Protein AF-A0A497I305-F1 (afdb_monomer_lite)

Structure (mmCIF, N/CA/C/O backbone):
data_AF-A0A497I305-F1
#
_entry.id   AF-A0A497I305-F1
#
loop_
_atom_site.group_PDB
_atom_site.id
_atom_site.type_symbol
_atom_site.label_atom_id
_atom_site.label_alt_id
_atom_site.label_comp_id
_atom_site.label_asym_id
_atom_site.label_entity_id
_atom_site.label_seq_id
_atom_site.pdbx_PDB_ins_code
_atom_site.Cartn_x
_atom_site.Cartn_y
_atom_site.Cartn_z
_atom_site.occupancy
_atom_site.B_iso_or_equiv
_atom_site.auth_seq_id
_atom_site.auth_comp_id
_atom_site.auth_asym_id
_atom_site.auth_atom_id
_atom_site.pdbx_PDB_model_num
ATOM 1 N N . MET A 1 1 ? -11.627 3.753 22.535 1.00 64.56 1 MET A N 1
ATOM 2 C CA . MET A 1 1 ? -11.350 3.552 21.096 1.00 64.56 1 MET A CA 1
ATOM 3 C C . MET A 1 1 ? -10.311 2.459 20.983 1.00 64.56 1 MET A C 1
ATOM 5 O O . MET A 1 1 ? -9.429 2.432 21.831 1.00 64.56 1 MET A O 1
ATOM 9 N N . GLU A 1 2 ? -10.414 1.592 19.977 1.00 87.62 2 GLU A N 1
ATOM 10 C CA . GLU A 1 2 ? -9.388 0.586 19.677 1.00 87.62 2 GLU A CA 1
ATOM 11 C C . GLU A 1 2 ? -7.987 1.214 19.601 1.00 87.62 2 GLU A C 1
ATOM 13 O O . GLU A 1 2 ? -7.831 2.314 19.058 1.00 87.62 2 GLU A O 1
ATOM 18 N N . ALA A 1 3 ? -6.970 0.520 20.121 1.00 90.44 3 ALA A N 1
ATOM 19 C CA . ALA A 1 3 ? -5.603 1.041 20.222 1.00 90.44 3 ALA A CA 1
ATOM 20 C C . ALA A 1 3 ? -5.035 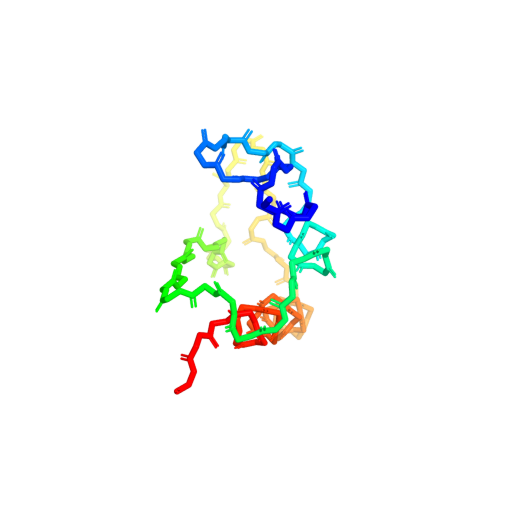1.488 18.858 1.00 90.44 3 ALA A C 1
ATOM 22 O O . ALA A 1 3 ? -4.436 2.561 18.752 1.00 90.44 3 ALA A O 1
ATOM 23 N N . TRP A 1 4 ? -5.304 0.727 17.791 1.00 94.00 4 TRP A N 1
ATOM 24 C CA . TRP A 1 4 ? -4.873 1.064 16.430 1.00 94.00 4 TRP A CA 1
ATOM 25 C C . TRP A 1 4 ? -5.532 2.353 15.906 1.00 94.00 4 TRP A C 1
ATOM 27 O O . TRP A 1 4 ? -4.867 3.175 15.279 1.00 94.00 4 TRP A O 1
ATOM 37 N N . LYS A 1 5 ? -6.814 2.604 16.225 1.00 94.62 5 LYS A N 1
ATOM 38 C CA . LYS A 1 5 ? -7.503 3.844 15.823 1.00 94.62 5 LYS A CA 1
ATOM 39 C C . LYS A 1 5 ? -6.885 5.056 16.502 1.00 94.62 5 LYS A C 1
ATOM 41 O O . LYS A 1 5 ? -6.694 6.078 15.858 1.00 94.62 5 LYS A O 1
ATOM 46 N N . GLN A 1 6 ? -6.516 4.955 17.777 1.00 94.62 6 GLN A N 1
ATOM 47 C CA . GLN A 1 6 ? -5.821 6.055 18.452 1.00 94.62 6 GLN A CA 1
ATOM 48 C C . GLN A 1 6 ? -4.444 6.336 17.826 1.00 94.62 6 GLN A C 1
ATOM 50 O O . GLN A 1 6 ? -4.002 7.491 17.768 1.00 94.62 6 GLN A O 1
ATOM 55 N N . LYS A 1 7 ? -3.776 5.291 17.325 1.00 94.81 7 LYS A N 1
ATOM 56 C CA . LYS A 1 7 ? -2.488 5.409 16.640 1.00 94.81 7 LYS A CA 1
ATOM 57 C C . LYS A 1 7 ? -2.615 6.044 15.250 1.00 94.81 7 LYS A C 1
ATOM 59 O O . LYS A 1 7 ? -1.800 6.916 14.958 1.00 94.81 7 LYS A O 1
ATOM 64 N N . TYR A 1 8 ? -3.635 5.695 14.458 1.00 96.25 8 TYR A N 1
ATOM 65 C CA . TYR A 1 8 ? -3.676 5.995 13.015 1.00 96.25 8 TYR A CA 1
ATOM 66 C C . TYR A 1 8 ? -4.835 6.875 12.518 1.00 96.25 8 TYR A C 1
ATOM 68 O O . TYR A 1 8 ? -4.718 7.478 11.454 1.00 96.25 8 TYR A O 1
ATOM 76 N N . LEU A 1 9 ? -5.948 6.987 13.248 1.00 95.94 9 LEU A N 1
ATOM 77 C CA . LEU A 1 9 ? -7.108 7.757 12.786 1.00 95.94 9 LEU A CA 1
ATOM 78 C C . LEU A 1 9 ? -6.767 9.251 12.663 1.00 95.94 9 LEU A C 1
ATOM 80 O O . LEU A 1 9 ? -6.214 9.837 13.595 1.00 95.94 9 LEU A O 1
ATOM 84 N N . ASN A 1 10 ? -7.148 9.864 11.535 1.00 96.94 10 ASN A N 1
ATOM 85 C CA . ASN A 1 10 ? -6.919 11.281 11.215 1.00 96.94 10 ASN A CA 1
ATOM 86 C C . ASN A 1 10 ? -5.442 11.709 11.296 1.00 96.94 10 ASN A C 1
ATOM 88 O O . ASN A 1 10 ? -5.135 12.831 11.703 1.00 96.94 10 ASN A O 1
ATOM 92 N N . LYS A 1 11 ? -4.520 10.812 10.939 1.00 96.44 11 LYS A N 1
ATOM 93 C CA . LYS A 1 11 ? -3.077 11.058 10.982 1.00 96.44 11 LYS A CA 1
ATOM 94 C C . LYS A 1 11 ? -2.420 10.701 9.658 1.00 96.44 11 LYS A C 1
ATOM 96 O O . LYS A 1 11 ? -2.822 9.756 8.989 1.00 96.44 11 LYS A O 1
ATOM 101 N N . ILE A 1 12 ? -1.366 11.441 9.328 1.00 97.12 12 ILE A N 1
ATOM 102 C CA . ILE A 1 12 ? -0.403 11.058 8.295 1.00 97.12 12 ILE A CA 1
ATOM 103 C C . ILE A 1 12 ? 0.695 10.264 8.994 1.00 97.12 12 ILE A C 1
ATOM 105 O O . ILE A 1 12 ? 1.248 10.716 9.997 1.00 97.12 12 ILE A O 1
ATOM 109 N N . VAL A 1 13 ? 0.988 9.075 8.480 1.00 96.44 13 VAL A N 1
ATOM 110 C CA . VAL A 1 13 ? 1.967 8.158 9.064 1.00 96.44 13 VAL A CA 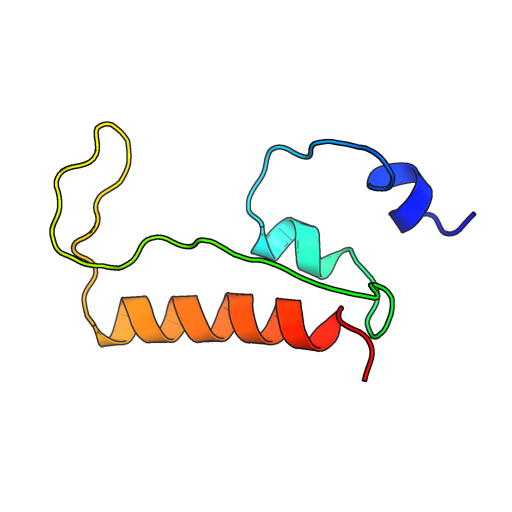1
ATOM 111 C C . VAL A 1 13 ? 3.129 8.028 8.091 1.00 96.44 13 VAL A C 1
ATOM 113 O O . VAL A 1 13 ? 2.932 7.629 6.948 1.00 96.44 13 VAL A O 1
ATOM 116 N N . GLN A 1 14 ? 4.333 8.381 8.534 1.00 96.88 14 GLN A N 1
ATOM 117 C CA . GLN A 1 14 ? 5.558 8.158 7.770 1.00 96.88 14 GLN A CA 1
ATOM 118 C C . GLN A 1 14 ? 6.125 6.778 8.123 1.00 96.88 14 GLN A C 1
ATOM 120 O O . GLN A 1 14 ? 6.433 6.525 9.286 1.00 96.88 14 GLN A O 1
ATOM 125 N N . GLY A 1 15 ? 6.299 5.912 7.127 1.00 95.44 15 GLY A N 1
ATOM 126 C CA . GLY A 1 15 ? 6.902 4.590 7.294 1.00 95.44 15 GLY A CA 1
ATOM 127 C C . GLY A 1 15 ? 6.631 3.679 6.101 1.00 95.44 15 GLY A C 1
ATOM 128 O O . GLY A 1 15 ? 6.018 4.102 5.119 1.00 95.44 15 GLY A O 1
ATOM 129 N N . ASP A 1 16 ? 7.088 2.433 6.198 1.00 95.81 16 ASP A N 1
ATOM 130 C CA . ASP A 1 16 ? 6.761 1.389 5.230 1.00 95.81 16 ASP A CA 1
ATOM 131 C C . ASP A 1 16 ? 5.281 0.990 5.370 1.00 95.81 16 ASP A C 1
ATOM 133 O O . ASP A 1 16 ? 4.796 0.691 6.466 1.00 95.81 16 ASP A O 1
ATOM 137 N N . CYS A 1 17 ? 4.537 1.010 4.262 1.00 96.06 17 CYS A N 1
ATOM 138 C CA . CYS A 1 17 ? 3.103 0.748 4.303 1.00 96.06 17 CYS A CA 1
ATOM 139 C C . CYS A 1 17 ? 2.767 -0.702 4.681 1.00 96.06 17 CYS A C 1
ATOM 141 O O . CYS A 1 17 ? 1.739 -0.914 5.318 1.00 96.06 17 CYS A O 1
ATOM 143 N N . LEU A 1 18 ? 3.606 -1.689 4.352 1.00 96.81 18 LEU A N 1
ATOM 144 C CA . LEU A 1 18 ? 3.396 -3.087 4.737 1.00 96.81 18 LEU A CA 1
ATOM 145 C C . LEU A 1 18 ? 3.550 -3.264 6.243 1.00 96.81 18 LEU A C 1
ATOM 147 O O . LEU A 1 18 ? 2.731 -3.938 6.866 1.00 96.81 18 LEU A O 1
ATOM 151 N N . GLU A 1 19 ? 4.572 -2.647 6.836 1.00 97.50 19 GLU A N 1
ATOM 152 C CA . GLU A 1 19 ? 4.772 -2.685 8.288 1.00 97.50 19 GLU A CA 1
ATOM 153 C C . GLU A 1 19 ? 3.592 -2.043 9.020 1.00 97.50 19 GLU A C 1
ATOM 155 O O . GLU A 1 19 ? 3.046 -2.636 9.949 1.00 97.50 19 GLU A O 1
ATOM 160 N N . ILE A 1 20 ? 3.141 -0.877 8.550 1.00 97.19 20 ILE A N 1
ATOM 161 C CA . ILE A 1 20 ? 2.010 -0.156 9.143 1.00 97.19 20 ILE A CA 1
ATOM 162 C C . ILE A 1 20 ? 0.700 -0.933 8.972 1.00 97.19 20 ILE A C 1
ATOM 164 O O . ILE A 1 20 ? -0.059 -1.063 9.933 1.00 97.19 20 ILE A O 1
ATOM 168 N N . MET A 1 21 ? 0.410 -1.455 7.774 1.00 97.19 21 MET A N 1
ATOM 169 C CA . MET A 1 21 ? -0.839 -2.181 7.516 1.00 97.19 21 MET A CA 1
ATOM 170 C C . MET A 1 21 ? -0.962 -3.429 8.392 1.00 97.19 21 MET A C 1
ATOM 172 O O . MET A 1 21 ? -2.058 -3.699 8.879 1.00 97.19 21 MET A O 1
ATOM 176 N N . ARG A 1 22 ? 0.140 -4.137 8.683 1.00 96.94 22 ARG A N 1
ATOM 177 C CA . ARG A 1 22 ? 0.158 -5.305 9.589 1.00 96.94 22 ARG A CA 1
ATOM 178 C C . ARG A 1 22 ? -0.295 -4.991 11.019 1.00 96.94 22 ARG A C 1
ATOM 180 O O . ARG A 1 22 ? -0.729 -5.895 11.726 1.00 96.94 22 ARG A O 1
ATOM 187 N N . GLU A 1 23 ? -0.225 -3.732 11.449 1.00 96.75 23 GLU A N 1
ATOM 188 C CA . GLU A 1 23 ? -0.720 -3.290 12.760 1.00 96.75 23 GLU A CA 1
ATOM 189 C C . GLU A 1 23 ? -2.222 -2.945 12.765 1.00 96.75 23 GLU A C 1
ATOM 191 O O . GLU A 1 23 ? -2.818 -2.742 13.828 1.00 96.75 23 GLU A O 1
ATOM 196 N N . ILE A 1 24 ? -2.844 -2.850 11.587 1.00 97.00 24 ILE A N 1
ATOM 197 C CA . ILE A 1 24 ? -4.267 -2.546 11.418 1.00 97.00 24 ILE A CA 1
ATOM 198 C C . ILE A 1 24 ? -5.056 -3.867 11.390 1.00 97.00 24 ILE A C 1
ATOM 200 O O . ILE A 1 24 ? -4.691 -4.773 10.634 1.00 97.00 24 ILE A O 1
ATOM 204 N N . PRO A 1 25 ? -6.141 -4.014 12.176 1.00 97.31 25 PRO A N 1
ATOM 205 C CA . PRO A 1 25 ? -6.968 -5.220 12.157 1.00 97.31 25 PRO A CA 1
ATOM 206 C C . PRO A 1 25 ? -7.595 -5.496 10.790 1.00 97.31 25 PRO A C 1
ATOM 208 O O . PRO A 1 25 ? -7.805 -4.582 9.992 1.00 97.31 25 PRO A O 1
ATOM 211 N N . GLU A 1 26 ? -7.916 -6.760 10.531 1.00 98.00 26 GLU A N 1
ATOM 212 C CA . GLU A 1 26 ? -8.697 -7.135 9.349 1.00 98.00 26 GLU A CA 1
ATOM 213 C C . GLU A 1 26 ? -10.106 -6.516 9.373 1.00 98.00 26 GLU A C 1
ATOM 215 O O . GLU A 1 26 ? -10.595 -6.149 10.446 1.00 98.00 26 GLU A O 1
ATOM 220 N N . ASP A 1 27 ? -10.739 -6.379 8.203 1.00 97.44 27 ASP A N 1
ATOM 221 C CA . ASP A 1 27 ? -12.151 -5.965 8.064 1.00 97.44 27 ASP A CA 1
ATOM 222 C C . ASP A 1 27 ? -12.500 -4.652 8.817 1.00 97.44 27 ASP A C 1
ATOM 224 O O . ASP A 1 27 ? -13.583 -4.447 9.381 1.00 97.44 27 ASP A O 1
ATOM 228 N N . SER A 1 28 ? -11.539 -3.727 8.885 1.00 97.00 28 SER A N 1
ATOM 229 C CA . SER A 1 28 ? -11.591 -2.578 9.798 1.00 97.00 28 SER A CA 1
ATOM 230 C C . SER A 1 28 ? -11.654 -1.220 9.102 1.00 97.00 28 SER A C 1
ATOM 232 O O . SER A 1 28 ? -12.021 -0.225 9.743 1.00 97.00 28 SER A O 1
ATOM 234 N N . VAL A 1 29 ? -11.341 -1.183 7.805 1.00 96.50 29 VAL A N 1
ATOM 235 C CA . VAL A 1 29 ? -11.327 0.008 6.953 1.00 96.50 29 VAL A CA 1
ATOM 236 C C . VAL A 1 29 ? -12.388 -0.130 5.863 1.00 96.50 29 VAL A C 1
ATOM 238 O O . VAL A 1 29 ? -12.439 -1.131 5.159 1.00 96.50 29 VAL A O 1
ATOM 241 N N . ASP A 1 30 ? -13.231 0.887 5.697 1.00 97.56 30 ASP A N 1
ATOM 242 C CA . ASP A 1 30 ? -14.333 0.854 4.722 1.00 97.56 30 ASP A CA 1
ATOM 243 C C . ASP A 1 30 ? -13.858 0.952 3.262 1.00 97.56 30 ASP A C 1
ATOM 245 O O . ASP A 1 30 ? -14.502 0.427 2.360 1.00 97.56 30 ASP A O 1
ATOM 249 N N . MET A 1 31 ? -12.738 1.636 3.016 1.00 96.56 31 MET A N 1
ATOM 250 C CA . MET A 1 31 ? -12.170 1.818 1.682 1.00 96.56 31 MET A CA 1
ATOM 251 C C . MET A 1 31 ? -10.656 1.997 1.762 1.00 96.56 31 MET A C 1
ATOM 253 O O . MET A 1 31 ? -10.156 2.787 2.564 1.00 96.56 31 MET A O 1
ATOM 257 N N . THR A 1 32 ? -9.931 1.317 0.880 1.00 96.69 32 THR A N 1
ATOM 258 C CA . THR A 1 32 ? -8.496 1.520 0.672 1.00 96.69 32 THR A CA 1
ATOM 259 C C . THR A 1 32 ? -8.232 2.085 -0.724 1.00 96.69 32 THR A C 1
ATOM 261 O O . THR A 1 32 ? -8.984 1.851 -1.669 1.00 96.69 32 THR A O 1
ATOM 264 N N . PHE A 1 33 ? -7.171 2.880 -0.851 1.00 96.19 33 PHE A N 1
ATOM 265 C CA . PHE A 1 33 ? -6.720 3.470 -2.111 1.00 96.19 33 PHE A CA 1
ATOM 266 C C . PHE A 1 33 ? -5.193 3.432 -2.152 1.00 96.19 33 PHE A C 1
ATOM 268 O O . PHE A 1 33 ? -4.548 3.692 -1.136 1.00 96.19 33 PHE A O 1
ATOM 275 N N . ALA A 1 34 ? -4.624 3.118 -3.315 1.00 95.75 34 ALA A N 1
ATOM 276 C CA . ALA A 1 34 ? -3.183 3.082 -3.518 1.00 95.75 34 ALA A CA 1
ATOM 277 C C . ALA A 1 34 ? -2.807 3.608 -4.908 1.00 95.75 34 ALA A C 1
ATOM 279 O O . ALA A 1 34 ? -3.479 3.314 -5.894 1.00 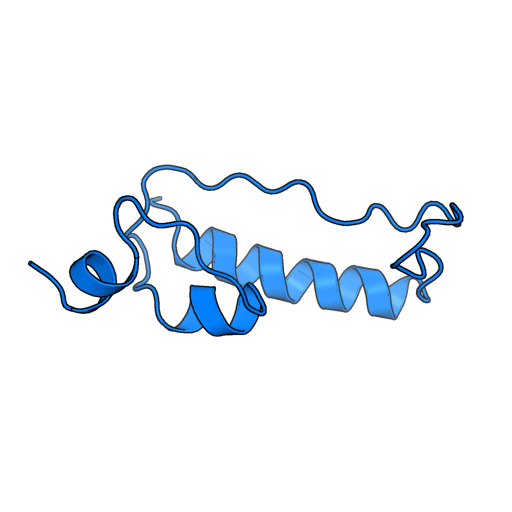95.75 34 ALA A O 1
ATOM 280 N N . ASP A 1 35 ? -1.695 4.340 -4.958 1.00 93.81 35 ASP A N 1
ATOM 281 C CA . ASP A 1 35 ? -1.007 4.799 -6.169 1.00 93.81 35 ASP A CA 1
ATOM 282 C C . ASP A 1 35 ? 0.469 4.354 -6.073 1.00 93.81 35 ASP A C 1
ATOM 284 O O . ASP A 1 35 ? 1.332 5.137 -5.666 1.00 93.81 35 ASP A O 1
ATOM 288 N N . PRO A 1 36 ? 0.761 3.051 -6.270 1.00 91.75 36 PRO A N 1
ATOM 289 C CA . PRO A 1 36 ? 2.110 2.510 -6.120 1.00 91.75 36 PRO A CA 1
ATOM 290 C C . PRO A 1 36 ? 3.000 2.882 -7.324 1.00 91.75 36 PRO A C 1
ATOM 292 O O . PRO A 1 36 ? 2.488 3.210 -8.394 1.00 91.75 36 PRO A O 1
ATOM 295 N N . PRO A 1 37 ? 4.337 2.752 -7.218 1.00 89.88 37 PRO A N 1
ATOM 296 C CA . PRO A 1 37 ? 5.222 2.820 -8.379 1.00 89.88 37 PRO A CA 1
ATOM 297 C C . PRO A 1 37 ? 4.806 1.814 -9.458 1.00 89.88 37 PRO A C 1
ATOM 299 O O . PRO A 1 37 ? 4.426 0.682 -9.144 1.00 89.88 37 PRO A O 1
ATOM 302 N N . TYR A 1 38 ? 4.890 2.219 -10.725 1.00 88.88 38 TYR A N 1
ATOM 303 C CA . TYR A 1 38 ? 4.328 1.478 -11.862 1.00 88.88 38 TYR A CA 1
ATOM 304 C C . TYR A 1 38 ? 5.336 0.596 -12.616 1.00 88.88 38 TYR A C 1
ATOM 306 O O . TYR A 1 38 ? 4.946 -0.096 -13.555 1.00 88.88 38 TYR A O 1
ATOM 314 N N . ASN A 1 39 ? 6.614 0.614 -12.235 1.00 89.25 39 ASN A N 1
ATOM 315 C CA . ASN A 1 39 ? 7.704 -0.117 -12.884 1.00 89.25 39 ASN A CA 1
ATOM 316 C C . ASN A 1 39 ? 7.841 0.178 -14.391 1.00 89.25 39 ASN A C 1
ATOM 318 O O . ASN A 1 39 ? 8.008 -0.723 -15.212 1.00 89.25 39 ASN A O 1
ATOM 322 N N . LEU A 1 40 ? 7.738 1.455 -14.772 1.00 86.94 40 LEU A N 1
ATOM 323 C C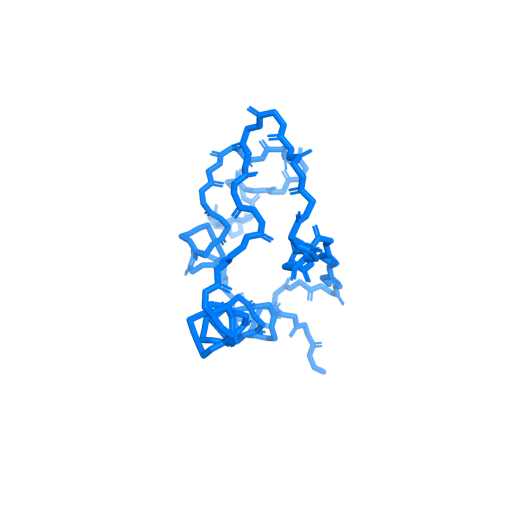A . LEU A 1 40 ? 7.765 1.933 -16.160 1.00 86.94 40 LEU A CA 1
ATOM 324 C C . LEU A 1 40 ? 9.180 2.241 -16.676 1.00 86.94 40 LEU A C 1
ATOM 326 O O . LEU A 1 40 ? 9.326 2.746 -17.791 1.00 86.94 40 LEU A O 1
ATOM 330 N N . GLY A 1 41 ? 10.223 2.012 -15.877 1.00 78.81 41 GLY A N 1
ATOM 331 C CA . GLY A 1 41 ? 11.601 2.372 -16.218 1.00 78.81 41 GLY A CA 1
ATOM 332 C C . GLY A 1 41 ? 11.847 3.882 -16.223 1.00 78.81 41 GLY A C 1
ATOM 333 O O . GLY A 1 41 ? 12.817 4.353 -16.823 1.00 78.81 41 GLY A O 1
ATOM 334 N N . LYS A 1 42 ? 10.961 4.667 -15.596 1.00 80.25 42 LYS A N 1
ATOM 335 C CA . LYS A 1 42 ? 11.107 6.122 -15.515 1.00 80.25 42 LYS A CA 1
ATOM 336 C C . LYS A 1 42 ? 12.139 6.486 -14.454 1.00 80.25 42 LYS A C 1
ATOM 338 O O . LYS A 1 42 ? 12.212 5.882 -13.389 1.00 80.25 42 LYS A O 1
ATOM 343 N N . LYS A 1 43 ? 12.936 7.514 -14.742 1.00 74.31 43 LYS A N 1
ATOM 344 C CA . LYS A 1 43 ? 13.859 8.080 -13.757 1.00 74.31 43 LYS A CA 1
ATOM 345 C C . LYS A 1 43 ? 13.079 8.989 -12.815 1.00 74.31 43 LYS A C 1
ATOM 347 O O . LYS A 1 43 ? 12.612 10.042 -13.241 1.00 74.31 43 LYS A O 1
ATOM 352 N N . TYR A 1 44 ? 12.967 8.580 -11.560 1.00 76.00 44 TYR A N 1
ATOM 353 C CA . TYR A 1 44 ? 12.515 9.432 -10.466 1.00 76.00 44 TYR A CA 1
ATOM 354 C C . TYR A 1 44 ? 13.728 9.890 -9.648 1.00 76.00 44 TYR A C 1
ATOM 356 O O . TYR A 1 44 ? 14.750 9.208 -9.622 1.00 76.00 44 TYR A O 1
ATOM 364 N N . GLU A 1 45 ? 13.629 11.037 -8.973 1.00 73.19 45 GLU A N 1
ATOM 365 C CA . GLU A 1 45 ? 14.745 11.578 -8.173 1.00 73.19 45 GLU A CA 1
ATOM 366 C C . GLU A 1 45 ? 15.093 10.701 -6.959 1.00 73.19 45 GLU A C 1
ATOM 368 O O . GLU A 1 45 ? 16.231 10.702 -6.496 1.00 73.19 45 GLU A O 1
ATOM 373 N N . HIS A 1 46 ? 14.122 9.935 -6.455 1.00 74.81 46 HIS A N 1
ATOM 374 C CA . HIS A 1 46 ? 14.233 9.210 -5.185 1.00 74.81 46 HIS A CA 1
ATOM 375 C C . HIS A 1 46 ? 13.852 7.723 -5.267 1.00 74.81 46 HIS A C 1
ATOM 377 O O . HIS A 1 46 ? 13.855 7.047 -4.241 1.00 74.81 46 HIS A O 1
ATOM 383 N N . TYR A 1 47 ? 13.513 7.203 -6.453 1.00 75.31 47 TYR A N 1
ATOM 384 C CA . TYR A 1 47 ? 13.080 5.812 -6.617 1.00 75.31 47 TYR A CA 1
ATOM 385 C C . TYR A 1 47 ? 13.546 5.208 -7.944 1.00 75.31 47 TYR A C 1
ATOM 387 O O . TYR A 1 47 ? 13.399 5.808 -9.010 1.00 75.31 47 TYR A O 1
ATOM 395 N N . GLU A 1 48 ? 14.077 3.991 -7.869 1.00 77.12 48 GLU A N 1
ATOM 396 C CA . GLU A 1 48 ? 14.441 3.194 -9.037 1.00 77.12 48 GLU A CA 1
ATOM 397 C C . GLU A 1 48 ? 13.238 2.363 -9.496 1.00 77.12 48 GLU A C 1
ATOM 399 O O . GLU A 1 48 ? 12.866 1.364 -8.880 1.00 77.12 48 GLU A O 1
ATOM 404 N N . ASP A 1 49 ? 12.620 2.800 -10.592 1.00 80.38 49 ASP A N 1
ATOM 405 C CA . ASP A 1 49 ? 11.399 2.215 -11.155 1.00 80.38 49 ASP A CA 1
ATOM 406 C C . ASP A 1 49 ? 11.701 1.180 -12.252 1.00 80.38 49 ASP A C 1
ATOM 408 O O . ASP A 1 49 ? 11.126 1.214 -13.338 1.00 80.38 49 ASP A O 1
ATOM 412 N N . ASN A 1 50 ? 12.682 0.311 -12.011 1.00 81.00 50 ASN A N 1
ATOM 413 C CA . ASN A 1 50 ? 13.199 -0.663 -12.981 1.00 81.00 50 ASN A CA 1
ATOM 414 C C . ASN A 1 50 ? 13.412 -2.058 -12.366 1.00 81.00 50 ASN A C 1
ATOM 416 O O . ASN A 1 50 ? 14.325 -2.787 -12.762 1.00 81.00 50 ASN A O 1
ATOM 420 N N . LYS A 1 51 ? 12.578 -2.424 -11.389 1.00 84.12 51 LYS A N 1
ATOM 421 C CA . LYS A 1 51 ? 12.618 -3.737 -10.742 1.00 84.12 51 LYS A CA 1
ATOM 422 C C . LYS A 1 51 ? 12.395 -4.850 -11.760 1.00 84.12 51 LYS A C 1
ATOM 424 O O . LYS A 1 51 ? 11.627 -4.704 -12.716 1.00 84.12 51 LYS A O 1
ATOM 429 N N . GLU A 1 52 ? 13.027 -5.994 -11.517 1.00 92.38 52 GLU A N 1
ATOM 430 C CA . GLU A 1 52 ? 12.741 -7.201 -12.283 1.00 92.38 52 GLU A CA 1
ATOM 431 C C . GLU A 1 52 ? 11.245 -7.547 -12.141 1.00 92.38 52 GLU A C 1
ATOM 433 O O . GLU A 1 52 ? 10.626 -7.325 -11.099 1.00 92.38 52 GLU A O 1
ATOM 438 N N . THR A 1 53 ? 10.620 -8.021 -13.221 1.00 89.81 53 THR A N 1
ATOM 439 C CA . THR A 1 53 ? 9.160 -8.177 -13.295 1.00 89.81 53 THR A CA 1
ATOM 440 C C . THR A 1 53 ? 8.616 -9.118 -12.222 1.00 89.81 53 THR A C 1
ATOM 442 O O . THR A 1 53 ? 7.592 -8.822 -11.606 1.00 89.81 53 THR A O 1
ATOM 445 N N . ARG A 1 54 ? 9.276 -10.253 -11.967 1.00 93.12 54 ARG A N 1
ATOM 446 C CA . ARG A 1 54 ? 8.849 -11.203 -10.933 1.00 93.12 54 ARG A CA 1
ATOM 447 C C . ARG A 1 54 ? 8.997 -10.608 -9.536 1.00 93.12 54 ARG A C 1
ATOM 449 O O . ARG A 1 54 ? 8.108 -10.837 -8.714 1.00 93.12 54 ARG A O 1
ATOM 456 N N . GLU A 1 55 ? 10.063 -9.854 -9.281 1.00 92.81 55 GLU A N 1
ATOM 457 C CA . GLU A 1 55 ? 10.258 -9.122 -8.022 1.00 92.81 55 GLU A CA 1
ATOM 458 C C . GLU A 1 55 ? 9.184 -8.048 -7.815 1.00 92.81 55 GLU A C 1
ATOM 460 O O . GLU A 1 55 ? 8.557 -8.005 -6.757 1.00 92.81 55 GLU A O 1
ATOM 465 N N . TYR A 1 56 ? 8.899 -7.238 -8.839 1.00 92.75 56 TYR A N 1
ATOM 466 C CA . TYR A 1 56 ? 7.848 -6.221 -8.793 1.00 92.75 56 TYR A CA 1
ATOM 467 C C . TYR A 1 56 ? 6.475 -6.841 -8.517 1.00 92.75 56 TYR A C 1
ATOM 469 O O . TYR A 1 56 ? 5.770 -6.418 -7.606 1.00 92.75 56 TYR A O 1
ATOM 477 N N . LEU A 1 57 ? 6.119 -7.909 -9.238 1.00 94.94 57 LEU A N 1
ATOM 478 C CA . LEU A 1 57 ? 4.856 -8.613 -9.023 1.00 94.94 57 LEU A CA 1
ATOM 479 C C . LEU A 1 57 ? 4.787 -9.289 -7.648 1.00 94.94 57 LEU A C 1
ATOM 481 O O . LEU A 1 57 ? 3.698 -9.402 -7.089 1.00 94.94 57 LEU A O 1
ATOM 485 N N . ALA A 1 58 ? 5.908 -9.780 -7.111 1.00 95.62 58 ALA A N 1
ATOM 486 C CA . ALA A 1 58 ? 5.957 -10.321 -5.753 1.00 95.62 58 ALA A CA 1
ATOM 487 C C . ALA A 1 58 ? 5.663 -9.240 -4.719 1.00 95.62 58 ALA A C 1
ATOM 489 O O . ALA A 1 58 ? 4.757 -9.422 -3.909 1.00 95.62 58 ALA A O 1
ATOM 490 N N . TRP A 1 59 ? 6.325 -8.094 -4.841 1.00 94.75 59 TRP A N 1
ATOM 491 C CA . TRP A 1 59 ? 6.070 -6.937 -3.997 1.00 94.75 59 TRP A CA 1
ATOM 492 C C . TRP A 1 59 ? 4.618 -6.440 -4.115 1.00 94.75 59 TRP A C 1
ATOM 494 O O . TRP A 1 59 ? 3.971 -6.189 -3.101 1.00 94.75 59 TRP A O 1
ATOM 504 N N . CYS A 1 60 ? 4.054 -6.401 -5.331 1.00 96.38 60 CYS A N 1
ATOM 505 C CA . CYS A 1 60 ? 2.642 -6.075 -5.545 1.00 96.38 60 CYS A CA 1
ATOM 506 C C . CYS A 1 60 ? 1.687 -6.989 -4.785 1.00 96.38 60 CYS A C 1
ATOM 508 O O . CYS A 1 60 ? 0.727 -6.516 -4.179 1.00 96.38 60 CYS A O 1
ATOM 510 N N . ARG A 1 61 ? 1.949 -8.300 -4.797 1.00 97.12 61 ARG A N 1
ATOM 511 C CA . ARG A 1 61 ? 1.116 -9.266 -4.073 1.00 97.12 61 ARG A CA 1
ATOM 512 C C . ARG A 1 61 ? 1.141 -9.034 -2.567 1.00 97.12 61 ARG A C 1
ATOM 514 O O . ARG A 1 61 ? 0.107 -9.223 -1.938 1.00 97.12 61 ARG A O 1
ATOM 521 N N . GLU A 1 62 ? 2.273 -8.624 -2.002 1.00 97.56 62 GLU A N 1
ATOM 522 C CA . GLU A 1 62 ? 2.380 -8.374 -0.561 1.00 97.56 62 GLU A CA 1
ATOM 523 C C . GLU A 1 62 ? 1.469 -7.229 -0.116 1.00 97.56 62 GLU A C 1
ATOM 525 O O . GLU A 1 62 ? 0.671 -7.404 0.806 1.00 97.56 62 GLU A O 1
ATOM 530 N N . TRP A 1 63 ? 1.530 -6.074 -0.786 1.00 97.19 63 TRP A N 1
ATOM 531 C CA . TRP A 1 63 ? 0.724 -4.928 -0.355 1.00 97.19 63 TRP A CA 1
ATOM 532 C C . TRP A 1 63 ? -0.745 -5.074 -0.740 1.00 97.19 63 TRP A C 1
ATOM 534 O O . TRP A 1 63 ? -1.604 -4.658 0.033 1.00 97.19 63 TRP A O 1
ATOM 544 N N . LEU A 1 64 ? -1.057 -5.727 -1.867 1.00 97.75 64 LEU A N 1
ATOM 545 C CA . LEU A 1 64 ? -2.441 -6.053 -2.227 1.00 97.75 64 LEU A CA 1
ATOM 546 C C . LEU A 1 64 ? -3.081 -6.987 -1.200 1.00 97.75 64 LEU A C 1
ATOM 548 O O . LEU A 1 64 ? -4.240 -6.792 -0.842 1.00 97.75 64 LEU A O 1
ATOM 552 N N . HIS A 1 65 ? -2.334 -7.980 -0.712 1.00 97.88 65 HIS A N 1
ATOM 553 C CA . HIS A 1 65 ? -2.826 -8.903 0.306 1.00 97.88 65 HIS A CA 1
ATOM 554 C C . HIS A 1 65 ? -3.196 -8.166 1.597 1.00 97.88 65 HIS A C 1
ATOM 556 O O . HIS A 1 65 ? -4.297 -8.342 2.115 1.00 97.88 65 HIS A O 1
ATOM 562 N N . GLU A 1 66 ? -2.311 -7.298 2.090 1.00 98.06 66 GLU A N 1
ATOM 563 C CA . GLU A 1 66 ? -2.588 -6.507 3.290 1.00 98.06 66 GLU A CA 1
ATOM 564 C C . GLU A 1 66 ? -3.731 -5.506 3.085 1.00 98.06 66 GLU A C 1
ATOM 566 O O . GLU A 1 66 ? -4.579 -5.374 3.966 1.00 98.06 66 GLU A O 1
ATOM 571 N N . MET A 1 67 ? -3.815 -4.857 1.918 1.00 97.44 67 MET A N 1
ATOM 572 C CA . MET A 1 67 ? -4.934 -3.967 1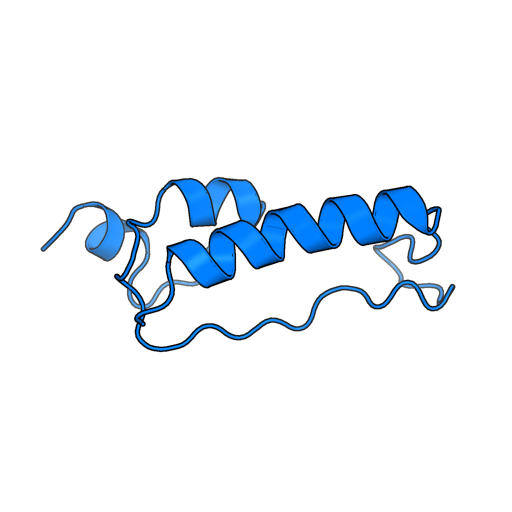.588 1.00 97.44 67 MET A CA 1
ATOM 573 C C . MET A 1 67 ? -6.273 -4.706 1.604 1.00 97.44 67 MET A C 1
ATOM 575 O O . MET A 1 67 ? -7.229 -4.210 2.197 1.00 97.44 67 MET A O 1
ATOM 579 N N . VAL A 1 68 ? -6.350 -5.888 0.986 1.00 97.56 68 VAL A N 1
ATOM 580 C CA . VAL A 1 68 ? -7.568 -6.711 1.005 1.00 97.56 68 VAL A CA 1
ATOM 581 C C . VAL A 1 68 ? -7.903 -7.136 2.430 1.00 97.56 68 VAL A C 1
ATOM 583 O O . VAL A 1 68 ? -9.047 -6.986 2.836 1.00 97.56 68 VAL A O 1
ATOM 586 N N . ARG A 1 69 ? -6.915 -7.586 3.215 1.00 98.25 69 ARG A N 1
ATOM 587 C CA . ARG A 1 69 ? -7.121 -8.011 4.607 1.00 98.25 69 ARG A CA 1
ATOM 588 C C . ARG A 1 69 ? -7.783 -6.924 5.457 1.00 98.25 69 ARG A C 1
ATOM 590 O O . ARG A 1 69 ? -8.687 -7.224 6.228 1.00 98.25 69 ARG A O 1
ATOM 597 N N . ILE A 1 70 ? -7.327 -5.674 5.360 1.00 97.75 70 ILE A N 1
ATOM 598 C CA . ILE A 1 70 ? -7.851 -4.577 6.195 1.00 97.75 70 ILE A CA 1
ATOM 599 C C . ILE A 1 70 ? -9.159 -3.972 5.666 1.00 97.75 70 ILE A C 1
ATOM 601 O O . ILE A 1 70 ? -9.864 -3.316 6.435 1.00 97.75 70 ILE A O 1
ATOM 605 N N . THR A 1 71 ? -9.467 -4.152 4.376 1.00 98.19 71 THR A N 1
ATOM 606 C CA . THR A 1 71 ? -10.664 -3.584 3.735 1.00 98.19 71 THR A CA 1
ATOM 607 C C . THR A 1 71 ? -11.886 -4.442 4.024 1.00 98.19 71 THR A C 1
ATOM 609 O O . THR A 1 71 ? -11.811 -5.667 3.974 1.00 98.19 71 THR A O 1
ATOM 612 N N . ARG A 1 72 ? -13.021 -3.798 4.297 1.00 96.38 72 ARG A N 1
ATOM 613 C CA . ARG A 1 72 ? -14.275 -4.502 4.556 1.00 96.38 72 ARG A CA 1
ATOM 614 C C . ARG A 1 72 ? -14.827 -5.233 3.337 1.00 96.38 72 ARG A C 1
ATOM 616 O O . ARG A 1 72 ? -14.774 -4.693 2.232 1.00 96.38 72 ARG A O 1
ATOM 623 N N . SER A 1 73 ? -15.347 -6.444 3.561 1.00 82.62 73 SER A N 1
ATOM 624 C CA . SER A 1 73 ? -15.989 -7.295 2.537 1.00 82.62 73 SER A CA 1
ATOM 625 C C . SER A 1 73 ? -17.512 -7.185 2.520 1.00 82.62 73 SER A C 1
ATOM 627 O O . SER A 1 73 ? -18.114 -7.015 3.603 1.00 82.62 73 SER A O 1
#

pLDDT: mean 92.12, std 7.71, range [64.56, 98.25]

Sequence (73 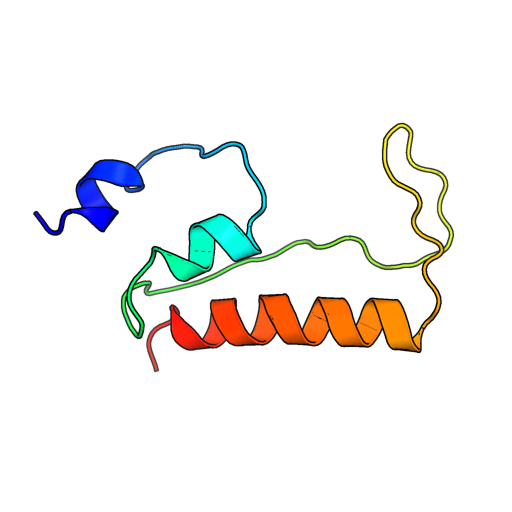aa):
MEAWKQKYLNKIVQGDCLEIMREIPEDSVDMTFADPPYNLGKKYEHYEDNKETREYLAWCREWLHEMVRITRS

Secondary structure (DSSP, 8-state):
--HHHHHHTT----S-HHHHHHTSPTT-BS------------B-SS-B----HHHHHHHHHHHHHHHHHHB--

Foldseek 3Di:
DPPLCVVDPPDDDDDDPLVNLVVAAFQAAADDDDDDQDLPCDDDPPDGSPDDPVVVVVVVCSNVVSRNRRHHD

Radius of gyration: 14.36 Å; chains: 1; bounding box: 31×23×37 Å